Protein AF-A0AAD0QIA1-F1 (afdb_monomer_lite)

Organism: NCBI:txid1032241

pLDDT: mean 85.75, std 14.08, range [36.88, 98.0]

Sequence (162 aa):
MVCNFAKFARTNKSLIVFSNSFDHIEVFKKFYKEQVKPNEFGFIKINGDRICLLHEDLKCDLIQGKTTEELREKLLDSFVTESRYIITSSKFIIFPKKFSFRRVANRIFTDYIIQGAGEITLEKRDNEIFVKCFGESKKLKIKSRQIDALIIKDELEAEFNS

Foldseek 3Di:
DQDQFWKWFADLVWIKIKGSPDPCVVLVCLLVVVPDDTQFMAGWADDQQDIDGDGDPPRPPDDDDDVVVVSVVVNVVQQQAAWKKWDAPGMMMIIGPVDAPVSSCVRRVVPTDTAAIAGWHFDRDPRHTQIDGFDGRPVVRHGHDRVVSVVVNCNRHDDDDD

Radius of gyration: 15.04 Å; chains: 1; bounding box: 39×36×41 Å

Secondary structure (DSSP, 8-state):
------EEEEETTEEEEE-TTS-HHHHHHHHHTT-S--SEEEEEEEETTEEEEEEPS---S---STHHHHHHHHHHHHHHHSEEEEE-SS-EEEEETTS-HHHHHHHH-TTS---EEEEEEEEEETTEEEEEEE-EETTTTEE--HHHHHHHHHHHSPPP--

Structure (mmCIF, N/CA/C/O backbone):
data_AF-A0AAD0QIA1-F1
#
_entry.id   AF-A0AAD0QIA1-F1
#
loop_
_atom_site.group_PDB
_atom_site.id
_atom_site.type_symbol
_atom_site.label_atom_id
_atom_site.label_alt_id
_atom_site.label_comp_id
_atom_site.label_asym_id
_atom_site.label_entity_id
_atom_site.label_seq_id
_atom_site.pdbx_PDB_ins_code
_atom_site.Cartn_x
_atom_site.Cartn_y
_atom_site.Cartn_z
_atom_site.occupancy
_atom_site.B_iso_or_equiv
_atom_site.auth_seq_id
_atom_site.auth_comp_id
_atom_site.auth_asym_id
_atom_site.auth_atom_id
_atom_site.pdbx_PDB_model_num
ATOM 1 N N . MET A 1 1 ? -7.384 -12.830 -19.349 1.00 46.16 1 MET A N 1
ATOM 2 C CA . MET A 1 1 ? -6.166 -12.889 -18.517 1.00 46.16 1 MET A CA 1
ATOM 3 C C . MET A 1 1 ? -6.512 -12.273 -17.172 1.00 46.16 1 MET A C 1
ATOM 5 O O . MET A 1 1 ? -6.940 -11.126 -17.152 1.00 46.16 1 MET A O 1
ATOM 9 N N . VAL A 1 2 ? -6.466 -13.041 -16.081 1.00 48.34 2 VAL A N 1
ATOM 10 C CA . VAL A 1 2 ? -6.727 -12.498 -14.737 1.00 48.34 2 VAL A CA 1
ATOM 11 C C . VAL A 1 2 ? -5.418 -11.895 -14.242 1.00 48.34 2 VAL A C 1
ATOM 13 O O . VAL A 1 2 ? -4.439 -12.609 -14.053 1.00 48.34 2 VAL A O 1
ATOM 16 N N . CYS A 1 3 ? -5.382 -10.572 -14.117 1.00 58.69 3 CYS A N 1
ATOM 17 C CA . CYS A 1 3 ? -4.213 -9.856 -13.631 1.00 58.69 3 CYS A CA 1
ATOM 18 C C . CYS A 1 3 ? -4.234 -9.862 -12.097 1.00 58.69 3 CYS A C 1
ATOM 20 O O . CYS A 1 3 ? -5.100 -9.232 -11.489 1.00 58.69 3 CYS A O 1
ATOM 22 N N . ASN A 1 4 ? -3.301 -10.585 -11.475 1.00 74.94 4 ASN A N 1
ATOM 23 C CA . ASN A 1 4 ? -3.183 -10.678 -10.015 1.00 74.94 4 ASN A CA 1
ATOM 24 C C . ASN A 1 4 ? -2.376 -9.526 -9.402 1.00 74.94 4 ASN A C 1
ATOM 26 O O . ASN A 1 4 ? -2.026 -9.591 -8.226 1.00 74.94 4 ASN A O 1
ATOM 30 N N . PHE A 1 5 ? -2.074 -8.481 -10.170 1.00 86.25 5 PHE A N 1
ATOM 31 C CA . PHE A 1 5 ? -1.264 -7.377 -9.678 1.00 86.25 5 PHE A CA 1
ATOM 32 C C . PHE A 1 5 ? -2.043 -6.494 -8.713 1.00 86.25 5 PHE A C 1
ATOM 34 O O . PHE A 1 5 ? -3.235 -6.216 -8.900 1.00 86.25 5 PHE A O 1
ATOM 41 N N . ALA A 1 6 ? -1.322 -5.987 -7.717 1.00 91.62 6 ALA A N 1
ATOM 42 C CA . ALA A 1 6 ? -1.774 -4.850 -6.945 1.00 91.62 6 ALA A CA 1
ATOM 43 C C . ALA A 1 6 ? -2.107 -3.680 -7.885 1.00 91.62 6 ALA A C 1
ATOM 45 O O . ALA A 1 6 ? -1.478 -3.460 -8.925 1.00 91.62 6 ALA A O 1
ATOM 46 N N . LYS A 1 7 ? -3.121 -2.911 -7.507 1.00 92.69 7 LYS A N 1
ATOM 47 C CA . LYS A 1 7 ? -3.660 -1.810 -8.308 1.00 92.69 7 LYS A CA 1
ATOM 48 C C . LYS A 1 7 ? -3.295 -0.492 -7.658 1.00 92.69 7 LYS A C 1
ATOM 50 O O . LYS A 1 7 ? -3.165 -0.416 -6.438 1.00 92.69 7 LYS A O 1
ATOM 55 N N . PHE A 1 8 ? -3.184 0.576 -8.430 1.00 92.19 8 PHE A N 1
ATOM 56 C CA . PHE A 1 8 ? -3.017 1.915 -7.883 1.00 92.19 8 PHE A CA 1
ATOM 57 C C . PHE A 1 8 ? -4.067 2.877 -8.424 1.00 92.19 8 PHE A C 1
ATOM 59 O O . PHE A 1 8 ? -4.653 2.680 -9.484 1.00 92.19 8 PHE A O 1
ATOM 66 N N . ALA A 1 9 ? -4.274 3.953 -7.674 1.00 91.19 9 ALA A N 1
ATOM 67 C CA . ALA A 1 9 ? -4.977 5.136 -8.127 1.00 91.19 9 ALA A CA 1
ATOM 68 C C . ALA A 1 9 ? -4.157 6.368 -7.771 1.00 91.19 9 ALA A C 1
ATOM 70 O O . ALA A 1 9 ? -3.692 6.520 -6.633 1.00 91.19 9 ALA A O 1
ATOM 71 N N . ARG A 1 10 ? -4.008 7.277 -8.729 1.00 88.75 10 ARG A N 1
ATOM 72 C CA . ARG A 1 10 ? -3.263 8.518 -8.540 1.00 88.75 10 ARG A CA 1
ATOM 73 C C . ARG A 1 10 ? -4.176 9.728 -8.650 1.00 88.75 10 ARG A C 1
ATOM 75 O O . ARG A 1 10 ? -5.107 9.787 -9.444 1.00 88.75 10 ARG A O 1
ATOM 82 N N . THR A 1 11 ? -3.851 10.736 -7.858 1.00 88.75 11 THR A N 1
ATOM 83 C CA . THR A 1 11 ? -4.327 12.117 -7.994 1.00 88.75 11 THR A CA 1
ATOM 84 C C . THR A 1 11 ? -3.117 13.032 -8.140 1.00 88.75 11 THR A C 1
ATOM 86 O O . THR A 1 11 ? -1.988 12.613 -7.895 1.00 88.75 11 THR A O 1
ATOM 89 N N . ASN A 1 12 ? -3.328 14.326 -8.366 1.00 85.75 12 ASN A N 1
ATOM 90 C CA . ASN A 1 12 ? -2.235 15.307 -8.316 1.00 85.75 12 ASN A CA 1
ATOM 91 C C . ASN A 1 12 ? -1.467 15.361 -6.977 1.00 85.75 12 ASN A C 1
ATOM 93 O O . ASN A 1 12 ? -0.431 16.0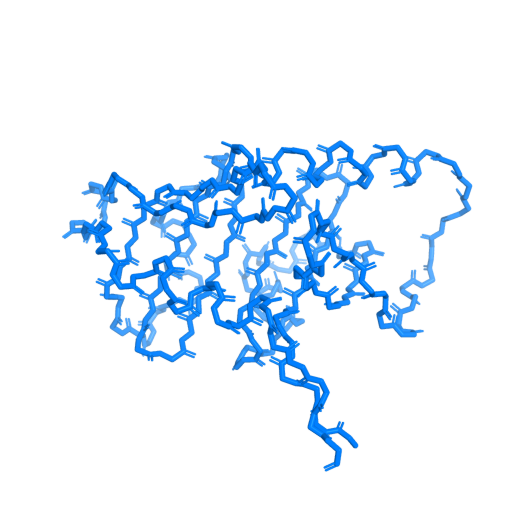09 -6.893 1.00 85.75 12 ASN A O 1
ATOM 97 N N . LYS A 1 13 ? -1.983 14.766 -5.892 1.00 88.00 13 LYS A N 1
ATOM 98 C CA . LYS A 1 13 ? -1.403 14.913 -4.545 1.00 88.00 13 LYS A CA 1
ATOM 99 C C . LYS A 1 13 ? -1.129 13.591 -3.837 1.00 88.00 13 LYS A C 1
ATOM 101 O O . LYS A 1 13 ? -0.743 13.612 -2.664 1.00 88.00 13 LYS A O 1
ATOM 106 N N . SER A 1 14 ? -1.473 12.452 -4.428 1.00 90.81 14 SER A N 1
ATOM 107 C CA . SER A 1 14 ? -1.444 11.154 -3.742 1.00 90.81 14 SER A CA 1
ATOM 108 C C . SER A 1 14 ? -1.384 10.011 -4.727 1.00 90.81 14 SER A C 1
ATOM 110 O O . SER A 1 14 ? -2.114 10.033 -5.715 1.00 90.81 14 SER A O 1
ATOM 112 N N . LEU A 1 15 ? -0.595 9.006 -4.366 1.00 93.31 15 LEU A N 1
ATOM 113 C CA . LEU A 1 15 ? -0.644 7.661 -4.910 1.00 93.31 15 LEU A CA 1
ATOM 114 C C . LEU A 1 15 ? -1.230 6.749 -3.827 1.00 93.31 15 LEU A C 1
ATOM 116 O O . LEU A 1 15 ? -0.756 6.770 -2.691 1.00 93.31 15 LEU A O 1
ATOM 120 N N . ILE A 1 16 ? -2.297 6.024 -4.153 1.00 95.12 16 ILE A N 1
ATOM 121 C CA . ILE A 1 16 ? -2.918 5.022 -3.283 1.00 95.12 16 ILE A CA 1
ATOM 122 C C . ILE A 1 16 ? -2.740 3.670 -3.959 1.00 95.12 16 ILE A C 1
ATOM 124 O O . ILE A 1 16 ? -3.006 3.562 -5.153 1.00 95.12 16 ILE A O 1
ATOM 128 N N . VAL A 1 17 ? -2.313 2.661 -3.208 1.00 95.62 17 VAL A N 1
ATOM 129 C CA . VAL A 1 17 ? -2.136 1.294 -3.710 1.00 95.62 17 VAL A CA 1
ATOM 130 C C . VAL A 1 17 ? -3.108 0.373 -2.992 1.00 95.62 17 VAL A C 1
ATOM 132 O O . VAL A 1 17 ? -3.317 0.497 -1.787 1.00 95.62 17 VAL A O 1
ATOM 135 N N . PHE A 1 18 ? -3.709 -0.539 -3.735 1.00 95.00 18 PHE A N 1
ATOM 136 C CA . PHE A 1 18 ? -4.724 -1.475 -3.289 1.00 95.00 18 PHE A CA 1
ATOM 137 C C . PHE A 1 18 ? -4.281 -2.881 -3.652 1.00 95.00 18 PHE A C 1
ATOM 139 O O . PHE A 1 18 ? -3.695 -3.086 -4.717 1.00 95.00 18 PHE A O 1
ATOM 146 N N . SER A 1 19 ? -4.633 -3.848 -2.815 1.00 93.62 19 SER A N 1
ATOM 147 C CA . SER A 1 19 ? -4.525 -5.240 -3.218 1.00 93.62 19 SER A CA 1
ATOM 148 C C . SER A 1 19 ? -5.412 -5.548 -4.436 1.00 93.62 19 SER A C 1
ATOM 150 O O . SER A 1 19 ? -6.439 -4.901 -4.667 1.00 93.62 19 SER A O 1
ATOM 152 N N . ASN A 1 20 ? -5.054 -6.575 -5.196 1.00 89.31 20 ASN A N 1
ATOM 153 C CA . ASN A 1 20 ? -5.729 -7.081 -6.384 1.00 89.31 20 ASN A CA 1
ATOM 154 C C . ASN A 1 20 ? -7.204 -7.431 -6.117 1.00 89.31 20 ASN A C 1
ATOM 156 O O . ASN A 1 20 ? -8.061 -7.270 -6.990 1.00 89.31 20 ASN A O 1
ATOM 160 N N . SER A 1 21 ? -7.498 -7.825 -4.879 1.00 86.56 21 SER A N 1
ATOM 161 C CA . SER A 1 21 ? -8.790 -8.253 -4.357 1.00 86.56 21 SER A CA 1
ATOM 162 C C . SER A 1 21 ? -9.773 -7.106 -4.131 1.00 86.56 21 SER A C 1
ATOM 164 O O . SER A 1 21 ? -10.934 -7.348 -3.792 1.00 86.56 21 SER A O 1
ATOM 166 N N . PHE A 1 22 ? -9.332 -5.858 -4.306 1.00 88.25 22 PHE A N 1
ATOM 167 C CA . PHE A 1 22 ? -10.206 -4.697 -4.318 1.00 88.25 22 PHE A CA 1
ATOM 168 C C . PHE A 1 22 ? -10.676 -4.341 -5.735 1.00 88.25 22 PHE A C 1
ATOM 170 O O . PHE A 1 22 ? -9.901 -4.329 -6.702 1.00 88.25 22 PHE A O 1
ATOM 177 N N . ASP A 1 23 ? -11.941 -3.923 -5.832 1.00 86.56 23 ASP A N 1
ATOM 178 C CA . ASP A 1 23 ? -12.364 -2.991 -6.874 1.00 86.56 23 ASP A CA 1
ATOM 179 C C . ASP A 1 23 ? -11.781 -1.612 -6.533 1.00 86.56 23 ASP A C 1
ATOM 181 O O . ASP A 1 23 ? -12.336 -0.831 -5.758 1.00 86.56 23 ASP A O 1
ATOM 185 N N . HIS A 1 24 ? -10.599 -1.335 -7.074 1.00 84.88 24 HIS A N 1
ATOM 186 C CA . HIS A 1 24 ? -9.874 -0.098 -6.819 1.00 84.88 24 HIS A CA 1
ATOM 187 C C . HIS A 1 24 ? -10.646 1.174 -7.224 1.00 84.88 24 HIS A C 1
ATOM 189 O O . HIS A 1 24 ? -10.423 2.218 -6.609 1.00 84.88 24 HIS A O 1
ATOM 195 N N . ILE A 1 25 ? -11.593 1.107 -8.171 1.00 85.69 25 ILE A N 1
ATOM 196 C CA . ILE A 1 25 ? -12.426 2.254 -8.565 1.00 85.69 25 ILE A CA 1
ATOM 197 C C . ILE A 1 25 ? -13.441 2.545 -7.460 1.00 85.69 25 ILE A C 1
ATOM 199 O O . ILE A 1 25 ? -13.549 3.684 -6.989 1.00 85.69 25 ILE A O 1
ATOM 203 N N . GLU A 1 26 ? -14.172 1.523 -7.010 1.00 87.44 26 GLU A N 1
ATOM 204 C CA . GLU A 1 26 ? -15.148 1.664 -5.926 1.00 87.44 26 GLU A CA 1
ATOM 205 C C . GLU A 1 26 ? -14.463 2.068 -4.613 1.00 87.44 26 GLU A C 1
ATOM 207 O O . GLU A 1 26 ? -14.901 2.986 -3.911 1.00 87.44 26 GLU A O 1
ATOM 212 N N . VAL A 1 27 ? -13.334 1.434 -4.297 1.00 89.19 27 VAL A N 1
ATOM 213 C CA . VAL A 1 27 ? -12.569 1.726 -3.083 1.00 89.19 27 VAL A CA 1
ATOM 214 C C . VAL A 1 27 ? -11.983 3.131 -3.129 1.00 89.19 27 VAL A C 1
ATOM 216 O O . VAL A 1 27 ? -12.013 3.821 -2.110 1.00 89.19 27 VAL A O 1
ATOM 219 N N . PHE A 1 28 ? -11.518 3.612 -4.285 1.00 90.19 28 PHE A N 1
ATOM 220 C CA . PHE A 1 28 ? -11.077 4.998 -4.432 1.00 90.19 28 PHE A CA 1
ATOM 221 C C . PHE A 1 28 ? -12.225 5.988 -4.185 1.00 90.19 28 PHE A C 1
ATOM 223 O O . PHE A 1 28 ? -12.059 6.954 -3.428 1.00 90.19 28 PHE A O 1
ATOM 230 N N . LYS A 1 29 ? -13.416 5.724 -4.743 1.00 89.44 29 LYS A N 1
ATOM 231 C CA . LYS A 1 29 ? -14.621 6.529 -4.482 1.00 89.44 29 LYS A CA 1
ATOM 232 C C . LYS A 1 29 ? -14.951 6.562 -2.992 1.00 89.44 29 LYS A C 1
ATOM 234 O O . LYS A 1 29 ? -15.121 7.652 -2.444 1.00 89.44 29 LYS A O 1
ATOM 239 N N . LYS A 1 30 ? -14.941 5.416 -2.302 1.00 90.00 30 LYS A N 1
ATOM 240 C CA . LYS A 1 30 ? -15.130 5.340 -0.840 1.00 90.00 30 LYS A CA 1
ATOM 241 C C . LYS A 1 30 ? -14.032 6.087 -0.078 1.00 90.00 30 LYS A C 1
ATOM 243 O O . LYS A 1 30 ? -14.328 6.875 0.827 1.00 90.00 30 LYS A O 1
ATOM 248 N N . PHE A 1 31 ? -12.767 5.921 -0.476 1.00 89.56 31 PHE A N 1
ATOM 249 C CA . PHE A 1 31 ? -11.608 6.579 0.132 1.00 89.56 31 PHE A CA 1
ATOM 250 C C . PHE A 1 31 ? -11.766 8.101 0.112 1.00 89.56 31 PHE A C 1
ATOM 252 O O . PHE A 1 31 ? -11.521 8.752 1.132 1.00 89.56 31 PHE A O 1
ATOM 259 N N . TYR A 1 32 ? -12.226 8.680 -1.000 1.00 89.12 32 TYR A N 1
ATOM 260 C CA . TYR A 1 32 ? -12.416 10.125 -1.161 1.00 89.12 32 TYR A CA 1
ATOM 261 C C . TYR A 1 32 ? -13.854 10.620 -0.940 1.00 89.12 32 TYR A C 1
ATOM 263 O O . TYR A 1 32 ? -14.063 11.830 -0.950 1.00 89.12 32 TYR A O 1
ATOM 271 N N . LYS A 1 33 ? -14.816 9.734 -0.641 1.00 86.94 33 LYS A N 1
ATOM 272 C CA . LYS A 1 33 ? -16.260 10.039 -0.583 1.00 86.94 33 LYS A CA 1
ATOM 273 C C . LYS A 1 33 ? -16.773 10.727 -1.858 1.00 86.94 33 LYS A C 1
ATOM 275 O O . LYS A 1 33 ? -17.480 11.720 -1.769 1.00 86.94 33 LYS A O 1
ATOM 280 N N . GLU A 1 34 ? -16.331 10.256 -3.022 1.00 84.38 34 GLU A N 1
ATOM 281 C CA . GLU A 1 34 ? -16.708 10.788 -4.348 1.00 84.38 34 GLU A CA 1
ATOM 282 C C . GLU A 1 34 ? -16.292 12.247 -4.636 1.00 84.38 34 GLU A C 1
ATOM 284 O O . GLU A 1 34 ? -16.574 12.775 -5.707 1.00 84.38 34 GLU A O 1
ATOM 289 N N . GLN A 1 35 ? -15.558 12.904 -3.730 1.00 84.62 35 GLN A N 1
ATOM 290 C CA . GLN A 1 35 ? -15.185 14.322 -3.869 1.00 84.62 35 GLN A CA 1
ATOM 291 C C . GLN A 1 35 ? -13.984 14.571 -4.787 1.00 84.62 35 GLN A C 1
ATOM 293 O O . GLN A 1 35 ? -13.699 15.713 -5.139 1.00 84.62 35 GLN A O 1
ATOM 298 N N . VAL A 1 36 ? -13.224 13.527 -5.115 1.00 85.50 36 VAL A N 1
ATOM 299 C CA . VAL A 1 36 ? -11.975 13.637 -5.873 1.00 85.50 36 VAL A CA 1
ATOM 300 C C . VAL A 1 36 ? -12.038 12.683 -7.048 1.00 85.50 36 VAL A C 1
ATOM 302 O O . VAL A 1 36 ? -12.383 11.516 -6.871 1.00 85.50 36 VAL A O 1
ATOM 305 N N . LYS A 1 37 ? -11.686 13.181 -8.235 1.00 82.81 37 LYS A N 1
ATOM 306 C CA . LYS A 1 37 ? -11.512 12.352 -9.426 1.00 82.81 37 LYS A CA 1
ATOM 307 C C . LYS A 1 37 ? -10.070 11.833 -9.491 1.00 82.81 37 LYS A C 1
ATOM 309 O O . LYS A 1 37 ? -9.147 12.604 -9.212 1.00 82.81 37 LYS A O 1
ATOM 314 N N . PRO A 1 38 ? -9.872 10.550 -9.813 1.00 82.62 38 PRO A N 1
ATOM 315 C CA . PRO A 1 38 ? -8.549 10.010 -10.082 1.00 82.62 38 PRO A CA 1
ATOM 316 C C . PRO A 1 38 ? -8.040 10.578 -11.410 1.00 82.62 38 PRO A C 1
ATOM 318 O O . PRO A 1 38 ? -8.816 10.812 -12.334 1.00 82.62 38 PRO A O 1
ATOM 321 N N . ASN A 1 39 ? -6.737 10.814 -11.487 1.00 83.62 39 ASN A N 1
ATOM 322 C CA . ASN A 1 39 ? -6.063 11.163 -12.733 1.00 83.62 39 ASN A CA 1
ATOM 323 C C . ASN A 1 39 ? -5.678 9.910 -13.525 1.00 83.62 39 ASN A C 1
ATOM 325 O O . ASN A 1 39 ? -5.555 9.968 -14.740 1.00 83.62 39 ASN A O 1
ATOM 329 N N . GLU A 1 40 ? -5.400 8.815 -12.821 1.00 85.06 40 GLU A N 1
ATOM 330 C CA . GLU A 1 40 ? -4.801 7.613 -13.389 1.00 85.06 40 GLU A CA 1
ATOM 331 C C . GLU A 1 40 ? -5.135 6.412 -12.509 1.00 85.06 40 GLU A C 1
ATOM 333 O O . GLU A 1 40 ? -5.104 6.511 -11.274 1.00 85.06 40 GLU A O 1
ATOM 338 N N . PHE A 1 41 ? -5.420 5.298 -13.170 1.00 86.56 41 PHE A N 1
ATOM 339 C CA . PHE A 1 41 ? -5.533 3.972 -12.591 1.00 86.56 41 PHE A CA 1
ATOM 340 C C . PHE A 1 41 ? -4.597 3.021 -13.333 1.00 86.56 41 PHE A C 1
ATOM 342 O O . PHE A 1 41 ? -4.257 3.239 -14.497 1.00 86.56 41 PHE A O 1
ATOM 349 N N . GLY A 1 42 ? -4.183 1.964 -12.651 1.00 87.50 42 GLY A N 1
ATOM 350 C CA . GLY A 1 42 ? -3.354 0.941 -13.261 1.00 87.50 42 GLY A CA 1
ATOM 351 C C . GLY A 1 42 ? -2.858 -0.078 -12.253 1.00 87.50 42 GLY A C 1
ATOM 352 O O . GLY A 1 42 ? -3.365 -0.177 -11.133 1.00 87.50 42 GLY A O 1
ATOM 353 N N . PHE A 1 43 ? -1.823 -0.805 -12.643 1.00 88.62 43 PHE A N 1
ATOM 354 C CA . PHE A 1 43 ? -1.155 -1.808 -11.829 1.00 88.62 43 PHE A CA 1
ATOM 355 C C . PHE A 1 43 ? 0.178 -1.297 -11.303 1.00 88.62 43 PHE A C 1
ATOM 357 O O . PHE A 1 43 ? 0.881 -0.529 -11.960 1.00 88.62 43 PHE A O 1
ATOM 364 N N . ILE A 1 44 ? 0.545 -1.748 -10.113 1.00 90.06 44 ILE A N 1
ATOM 365 C CA . ILE A 1 44 ? 1.856 -1.504 -9.526 1.00 90.06 44 ILE A CA 1
ATOM 366 C C . ILE A 1 44 ? 2.532 -2.842 -9.270 1.00 90.06 44 ILE A C 1
ATOM 368 O O . ILE A 1 44 ? 1.921 -3.749 -8.710 1.00 90.06 44 ILE A O 1
ATOM 372 N N . LYS A 1 45 ? 3.797 -2.952 -9.675 1.00 89.81 45 LYS A N 1
ATOM 373 C CA . LYS A 1 45 ? 4.619 -4.127 -9.389 1.00 89.81 45 LYS A CA 1
ATOM 374 C C . LYS A 1 45 ? 6.066 -3.771 -9.102 1.00 89.81 45 LYS A C 1
ATOM 376 O O . LYS A 1 45 ? 6.579 -2.775 -9.608 1.00 89.81 45 LYS A O 1
ATOM 381 N N . ILE A 1 46 ? 6.724 -4.608 -8.319 1.00 89.94 46 ILE A N 1
ATOM 382 C CA . ILE A 1 46 ? 8.173 -4.631 -8.164 1.00 89.94 46 ILE A CA 1
ATOM 383 C C . ILE A 1 46 ? 8.737 -5.523 -9.277 1.00 89.94 46 ILE A C 1
ATOM 385 O O . ILE A 1 46 ? 8.192 -6.579 -9.590 1.00 89.94 46 ILE A O 1
ATOM 389 N N . ASN A 1 47 ? 9.794 -5.060 -9.936 1.00 84.19 47 ASN A N 1
ATOM 390 C CA . ASN A 1 47 ? 10.519 -5.812 -10.951 1.00 84.19 47 ASN A CA 1
ATOM 391 C C . ASN A 1 47 ? 12.020 -5.633 -10.713 1.00 84.19 47 ASN A C 1
ATOM 393 O O . ASN A 1 47 ? 12.587 -4.602 -11.086 1.00 84.19 47 ASN A O 1
ATOM 397 N N . GLY A 1 48 ? 12.631 -6.609 -10.037 1.00 82.56 48 GLY A N 1
ATOM 398 C CA . GLY A 1 48 ? 14.010 -6.521 -9.559 1.00 82.56 48 GLY A CA 1
ATOM 399 C C . GLY A 1 48 ? 14.211 -5.306 -8.652 1.00 82.56 48 GLY A C 1
ATOM 400 O O . GLY A 1 48 ? 13.635 -5.209 -7.571 1.00 82.56 48 GLY A O 1
ATOM 401 N N . ASP A 1 49 ? 14.990 -4.338 -9.131 1.00 83.94 49 ASP A N 1
ATOM 402 C CA . ASP A 1 49 ? 15.396 -3.145 -8.390 1.00 83.94 49 ASP A CA 1
ATOM 403 C C . ASP A 1 49 ? 14.505 -1.911 -8.648 1.00 83.94 49 ASP A C 1
ATOM 405 O O . ASP A 1 49 ? 14.884 -0.781 -8.296 1.00 83.94 49 ASP A O 1
ATOM 409 N N . ARG A 1 50 ? 13.347 -2.098 -9.302 1.00 85.38 50 ARG A N 1
ATOM 410 C CA . ARG A 1 50 ? 12.429 -1.023 -9.717 1.00 85.38 50 ARG A CA 1
ATOM 411 C C . ARG A 1 50 ? 10.993 -1.272 -9.281 1.00 85.38 50 ARG A C 1
ATOM 413 O O . ARG A 1 50 ? 10.509 -2.398 -9.292 1.00 85.38 50 ARG A O 1
ATOM 420 N N . ILE A 1 51 ? 10.288 -0.180 -8.991 1.00 88.12 51 ILE A N 1
ATOM 421 C CA . ILE A 1 51 ? 8.830 -0.162 -8.851 1.00 88.12 51 ILE A CA 1
ATOM 422 C C . ILE A 1 51 ? 8.255 0.373 -10.158 1.00 88.12 51 ILE A C 1
ATOM 424 O O . ILE A 1 51 ? 8.567 1.489 -10.573 1.00 88.12 51 ILE A O 1
ATOM 428 N N . CYS A 1 52 ? 7.421 -0.420 -10.814 1.00 85.56 52 CYS A N 1
ATOM 429 C CA . CYS A 1 52 ? 6.798 -0.088 -12.084 1.00 85.56 52 CYS A CA 1
ATOM 430 C C . CYS A 1 52 ? 5.318 0.238 -11.875 1.00 85.56 52 CYS A C 1
ATOM 432 O O . CYS A 1 52 ? 4.579 -0.557 -11.297 1.00 85.56 52 CYS A O 1
ATOM 434 N N . LEU A 1 53 ? 4.885 1.385 -12.402 1.00 86.75 53 LEU A N 1
ATOM 435 C CA . LEU A 1 53 ? 3.471 1.719 -12.574 1.00 86.75 53 LEU A CA 1
ATOM 436 C C . LEU A 1 53 ? 3.089 1.422 -14.026 1.00 86.75 53 LEU A C 1
ATOM 438 O O . LEU A 1 53 ? 3.609 2.067 -14.941 1.00 86.75 53 LEU A O 1
ATOM 442 N N . LEU A 1 54 ? 2.227 0.431 -14.221 1.00 83.44 54 LEU A N 1
ATOM 443 C CA . LEU A 1 54 ? 1.693 0.012 -15.511 1.00 83.44 54 LEU A CA 1
ATOM 444 C C . LEU A 1 54 ? 0.289 0.591 -15.660 1.00 83.44 54 LEU A C 1
ATOM 446 O O . LEU A 1 54 ? -0.568 0.350 -14.818 1.00 83.44 54 LEU A O 1
ATOM 450 N N . HIS A 1 55 ? 0.050 1.358 -16.715 1.00 73.06 55 HIS A N 1
ATOM 451 C CA . HIS A 1 55 ? -1.261 1.959 -16.958 1.00 73.06 55 HIS A CA 1
ATOM 452 C C . HIS A 1 55 ? -2.269 0.891 -17.397 1.00 73.06 55 HIS A C 1
ATOM 454 O O . HIS A 1 55 ? -1.934 0.039 -18.218 1.00 73.06 55 HIS A O 1
ATOM 460 N N . GLU A 1 56 ? -3.502 0.953 -16.887 1.00 67.94 56 GLU A N 1
ATOM 461 C CA . GLU A 1 56 ? -4.641 0.341 -17.584 1.00 67.94 56 GLU A CA 1
ATOM 462 C C . GLU A 1 56 ? -5.056 1.286 -18.725 1.00 67.94 56 GLU A C 1
ATOM 464 O O . GLU A 1 56 ? -5.045 2.504 -18.549 1.00 67.94 56 GLU A O 1
ATOM 469 N N . ASP A 1 57 ? -5.449 0.753 -19.890 1.00 54.28 57 ASP A N 1
ATOM 470 C CA . ASP A 1 57 ? -5.868 1.535 -21.077 1.00 54.28 57 ASP A CA 1
ATOM 471 C C . ASP A 1 57 ? -7.052 2.498 -20.827 1.00 54.28 57 ASP A C 1
ATOM 473 O O . ASP A 1 57 ? -7.414 3.299 -21.690 1.00 54.28 57 ASP A O 1
ATOM 477 N N . LEU A 1 58 ? -7.623 2.493 -19.620 1.00 47.44 58 LEU A N 1
ATOM 478 C CA . LEU A 1 58 ? -8.465 3.556 -19.084 1.00 47.44 58 LEU A CA 1
ATOM 479 C C . LEU A 1 58 ? -7.622 4.805 -18.777 1.00 47.44 58 LEU A C 1
ATOM 481 O O . LEU A 1 58 ? -7.508 5.247 -17.631 1.00 47.44 58 LEU A O 1
ATOM 485 N N . LYS A 1 59 ? -7.085 5.449 -19.820 1.00 46.25 59 LYS A N 1
ATOM 486 C CA . LYS A 1 59 ? -6.818 6.885 -19.738 1.00 46.25 59 LYS A CA 1
ATOM 487 C C . LYS A 1 59 ? -8.156 7.539 -19.408 1.00 46.25 59 LYS A C 1
ATOM 489 O O . LYS A 1 59 ? -9.033 7.622 -20.261 1.00 46.25 59 LYS A O 1
ATOM 494 N N . CYS A 1 60 ? -8.341 7.988 -18.166 1.00 45.25 60 CYS A N 1
ATOM 495 C CA . CYS A 1 60 ? -9.322 9.031 -17.915 1.00 45.25 60 CYS A CA 1
ATOM 496 C C . CYS A 1 60 ? -8.876 10.199 -18.791 1.00 45.25 60 CYS A C 1
ATOM 498 O O . CYS A 1 60 ? -7.854 10.811 -18.490 1.00 45.25 60 CYS A O 1
ATOM 500 N N . ASP A 1 61 ? -9.571 10.414 -19.911 1.00 36.88 61 ASP A N 1
ATOM 501 C CA . ASP A 1 61 ? -9.356 11.526 -20.829 1.00 36.88 61 ASP A CA 1
ATOM 502 C C . ASP A 1 61 ? -9.131 12.783 -20.007 1.00 36.88 61 ASP A C 1
ATOM 504 O O . ASP A 1 61 ? -10.094 13.270 -19.427 1.00 36.88 61 ASP A O 1
ATOM 508 N N . LEU A 1 62 ? -7.875 13.224 -19.862 1.00 40.84 62 LEU A N 1
ATOM 509 C CA . LEU A 1 62 ? -7.446 14.561 -19.452 1.00 40.84 62 LEU A CA 1
ATOM 510 C C . LEU A 1 62 ? -5.942 14.578 -19.110 1.00 40.84 62 LEU A C 1
ATOM 512 O O . LEU A 1 62 ? -5.500 14.111 -18.063 1.00 40.84 62 LEU A O 1
ATOM 516 N N . ILE A 1 63 ? -5.221 15.305 -19.971 1.00 42.47 63 ILE A N 1
ATOM 517 C CA . ILE A 1 63 ? -4.055 16.166 -19.697 1.00 42.47 63 ILE A CA 1
ATOM 518 C C . ILE A 1 63 ? -2.714 15.687 -20.281 1.00 42.47 63 ILE A C 1
ATOM 520 O O . ILE A 1 63 ? -2.064 14.742 -19.840 1.00 42.47 63 ILE A O 1
ATOM 524 N N . GLN A 1 64 ? -2.312 16.458 -21.293 1.00 40.72 64 GLN A N 1
ATOM 525 C CA . GLN A 1 64 ? -1.021 16.519 -21.963 1.00 40.72 64 GLN A CA 1
ATOM 526 C C . GLN A 1 64 ? 0.157 16.761 -20.995 1.00 40.72 64 GLN A C 1
ATOM 528 O O . GLN A 1 64 ? 0.066 17.604 -20.110 1.00 40.72 64 GLN A O 1
ATOM 533 N N . GLY A 1 65 ? 1.292 16.109 -21.283 1.00 46.22 65 GLY A N 1
ATOM 534 C CA . GLY A 1 65 ? 2.637 16.710 -21.263 1.00 46.22 65 GLY A CA 1
ATOM 535 C C . GLY A 1 65 ? 3.381 16.844 -19.924 1.00 46.22 65 GLY A C 1
ATOM 536 O O . GLY A 1 65 ? 2.933 17.550 -19.034 1.00 46.22 65 GLY A O 1
ATOM 537 N N . LYS A 1 66 ? 4.575 16.226 -19.853 1.00 46.88 66 LYS A N 1
ATOM 538 C CA . LYS A 1 66 ? 5.739 16.412 -18.940 1.00 46.88 66 LYS A CA 1
ATOM 539 C C . LYS A 1 66 ? 5.504 16.633 -17.431 1.00 46.88 66 LYS A C 1
ATOM 541 O O . LYS A 1 66 ? 6.051 15.876 -16.639 1.00 46.88 66 LYS A O 1
ATOM 546 N N . THR A 1 67 ? 4.682 17.591 -17.007 1.00 53.59 67 THR A N 1
ATOM 547 C CA . THR A 1 67 ? 4.366 17.865 -15.591 1.00 53.59 67 THR A CA 1
ATOM 548 C C . THR A 1 67 ? 3.698 16.673 -14.896 1.00 53.59 67 THR A C 1
ATOM 550 O O . THR A 1 67 ? 3.854 16.480 -13.692 1.00 53.59 67 THR A O 1
ATOM 553 N N . THR A 1 68 ? 2.975 15.838 -15.646 1.00 71.81 68 THR A N 1
ATOM 554 C CA . THR A 1 68 ? 2.353 14.614 -15.122 1.00 71.81 68 THR A CA 1
ATOM 555 C C . THR A 1 68 ? 3.377 13.539 -14.754 1.00 71.81 68 THR A C 1
ATOM 557 O O . THR A 1 68 ? 3.166 12.837 -13.769 1.00 71.81 68 THR A O 1
ATOM 560 N N . GLU A 1 69 ? 4.476 13.426 -15.507 1.00 77.44 69 GLU A N 1
ATOM 561 C CA . GLU A 1 69 ? 5.529 12.422 -15.291 1.00 77.44 69 GLU A CA 1
ATOM 562 C C . GLU A 1 69 ? 6.386 12.790 -14.074 1.00 77.44 69 GLU A C 1
ATOM 564 O O . GLU A 1 69 ? 6.477 11.993 -13.147 1.00 77.44 69 GLU A O 1
ATOM 569 N N . GLU A 1 70 ? 6.887 14.028 -13.985 1.00 82.12 70 GLU A N 1
ATOM 570 C CA . GLU A 1 70 ? 7.652 14.497 -12.811 1.00 82.12 70 GLU A CA 1
ATOM 571 C C . GLU A 1 70 ? 6.832 14.390 -11.515 1.00 82.12 70 GLU A C 1
ATOM 573 O O . GLU A 1 70 ? 7.322 13.987 -10.459 1.00 82.12 70 GLU A O 1
ATOM 578 N N . LEU A 1 71 ? 5.541 14.731 -11.582 1.00 84.50 71 LEU A N 1
ATOM 579 C CA . LEU A 1 71 ? 4.642 14.593 -10.441 1.00 84.50 71 LEU A CA 1
ATOM 580 C C . LEU A 1 71 ? 4.391 13.125 -10.083 1.00 84.50 71 LEU A C 1
ATOM 582 O O . LEU A 1 71 ? 4.270 12.794 -8.903 1.00 84.50 71 LEU A O 1
ATOM 586 N N . ARG A 1 72 ? 4.277 12.253 -11.087 1.00 84.88 72 ARG A N 1
ATOM 587 C CA . ARG A 1 72 ? 4.119 10.808 -10.904 1.00 84.88 72 ARG A CA 1
ATOM 588 C C . ARG A 1 72 ? 5.356 10.219 -10.230 1.00 84.88 72 ARG A C 1
ATOM 590 O O . ARG A 1 72 ? 5.186 9.510 -9.242 1.00 84.88 72 ARG A O 1
ATOM 597 N N . GLU A 1 73 ? 6.554 10.568 -10.688 1.00 85.94 73 GLU A N 1
ATOM 598 C CA . GLU A 1 73 ? 7.825 10.168 -10.069 1.00 85.94 73 GLU A CA 1
ATOM 599 C C . GLU A 1 73 ? 7.915 10.667 -8.627 1.00 85.94 73 GLU A C 1
ATOM 601 O O . GLU A 1 73 ? 8.065 9.867 -7.709 1.00 85.94 73 GLU A O 1
ATOM 606 N N . LYS A 1 74 ? 7.650 11.955 -8.383 1.00 88.56 74 LYS A N 1
ATOM 607 C CA . LYS A 1 74 ? 7.640 12.519 -7.025 1.00 88.56 74 LYS A CA 1
ATOM 608 C C . LYS A 1 74 ? 6.678 11.791 -6.080 1.00 88.56 74 LYS A C 1
ATOM 610 O O . LYS A 1 74 ? 6.963 11.614 -4.892 1.00 88.56 74 LYS A O 1
ATOM 615 N N . LEU A 1 75 ? 5.495 11.420 -6.569 1.00 89.62 75 LEU A N 1
ATOM 616 C CA . LEU A 1 75 ? 4.515 10.676 -5.778 1.00 89.62 75 LEU A CA 1
ATOM 617 C C . LEU A 1 75 ? 4.945 9.228 -5.547 1.00 89.62 75 LEU A C 1
ATOM 619 O O . LEU A 1 75 ? 4.641 8.696 -4.480 1.00 89.62 75 LEU A O 1
ATOM 623 N N . LEU A 1 76 ? 5.645 8.614 -6.501 1.00 89.44 76 LEU A N 1
ATOM 624 C CA . LEU A 1 76 ? 6.248 7.297 -6.341 1.00 89.44 76 LEU A CA 1
ATOM 625 C C . LEU A 1 76 ? 7.369 7.334 -5.290 1.00 89.44 76 LEU A C 1
ATOM 627 O O . LEU A 1 76 ? 7.350 6.526 -4.366 1.00 89.44 76 LEU A O 1
ATOM 631 N N . ASP A 1 77 ? 8.251 8.332 -5.335 1.00 90.56 77 ASP A N 1
ATOM 632 C CA . ASP A 1 77 ? 9.309 8.541 -4.333 1.00 90.56 77 ASP A CA 1
ATOM 633 C C . ASP A 1 77 ? 8.729 8.757 -2.928 1.00 90.56 77 ASP A C 1
ATOM 635 O O . ASP A 1 77 ? 9.197 8.203 -1.928 1.00 90.56 77 ASP A O 1
ATOM 639 N N . SER A 1 78 ? 7.642 9.530 -2.848 1.00 89.88 78 SER A N 1
ATOM 640 C CA . SER A 1 78 ? 6.908 9.727 -1.594 1.00 89.88 78 SER A CA 1
ATOM 641 C C . SER A 1 78 ? 6.236 8.432 -1.134 1.00 89.88 78 SER A C 1
ATOM 643 O O . SER A 1 78 ? 6.219 8.133 0.054 1.00 89.88 78 SER A O 1
ATOM 645 N N . PHE A 1 79 ? 5.680 7.635 -2.050 1.00 92.38 79 PHE A N 1
ATOM 646 C CA . PHE A 1 79 ? 5.077 6.343 -1.723 1.00 92.38 79 PHE A CA 1
ATOM 647 C C . PHE A 1 79 ? 6.098 5.380 -1.105 1.00 92.38 79 PHE A C 1
ATOM 649 O O . PHE A 1 79 ? 5.761 4.670 -0.157 1.00 92.38 79 PHE A O 1
ATOM 656 N N . VAL A 1 80 ? 7.340 5.413 -1.588 1.00 90.31 80 VAL A N 1
ATOM 657 C CA . VAL A 1 80 ? 8.446 4.573 -1.115 1.00 90.31 80 VAL A CA 1
ATOM 658 C C . VAL A 1 80 ? 8.817 4.837 0.350 1.00 90.31 80 VAL A C 1
ATOM 660 O O . VAL A 1 80 ? 9.217 3.910 1.057 1.00 90.31 80 VAL A O 1
ATOM 663 N N . THR A 1 81 ? 8.677 6.075 0.828 1.00 91.44 81 THR A N 1
ATOM 664 C CA . THR A 1 81 ? 9.208 6.500 2.140 1.00 91.44 81 THR A CA 1
ATOM 665 C C . THR A 1 81 ? 8.147 7.014 3.124 1.00 91.44 81 THR A C 1
ATOM 667 O O . THR A 1 81 ? 8.331 6.950 4.343 1.00 91.44 81 THR A O 1
ATOM 670 N N . GLU A 1 82 ? 7.004 7.494 2.633 1.00 91.94 82 GLU A N 1
ATOM 671 C CA . GLU A 1 82 ? 5.994 8.225 3.411 1.00 91.94 82 GLU A CA 1
ATOM 672 C C . GLU A 1 82 ? 4.600 7.587 3.369 1.00 91.94 82 GLU A C 1
ATOM 674 O O . GLU A 1 82 ? 3.561 8.265 3.321 1.00 91.94 82 GLU A O 1
ATOM 679 N N . SER A 1 83 ? 4.564 6.262 3.468 1.00 96.94 83 SER A N 1
ATOM 680 C CA . SER A 1 83 ? 3.329 5.494 3.374 1.00 96.94 83 SER A CA 1
ATOM 681 C C . SER A 1 83 ? 2.917 4.827 4.684 1.00 96.94 83 SER A C 1
ATOM 683 O O . SER A 1 83 ? 3.708 4.529 5.580 1.00 96.94 83 SER A O 1
ATOM 685 N N . ARG A 1 84 ? 1.612 4.605 4.797 1.00 97.69 84 ARG A N 1
ATOM 686 C CA . ARG A 1 84 ? 0.948 3.796 5.818 1.00 97.69 84 ARG A CA 1
ATOM 687 C C . ARG A 1 84 ? 0.186 2.684 5.138 1.00 97.69 84 ARG A C 1
ATOM 689 O O . ARG A 1 84 ? -0.232 2.851 3.998 1.00 97.69 84 ARG A O 1
ATOM 696 N N . TYR A 1 85 ? -0.071 1.609 5.863 1.00 98.00 85 TYR A N 1
ATOM 697 C CA . TYR A 1 85 ? -0.897 0.524 5.362 1.00 98.00 85 TYR A CA 1
ATOM 698 C C . TYR A 1 85 ? -1.940 0.076 6.383 1.00 98.00 85 TYR A C 1
ATOM 700 O O . TYR A 1 85 ? -1.786 0.257 7.594 1.00 98.00 85 TYR A O 1
ATOM 708 N N . ILE A 1 86 ? -3.021 -0.503 5.871 1.00 97.62 86 ILE A N 1
ATOM 709 C CA . ILE A 1 86 ? -3.984 -1.301 6.632 1.00 97.62 86 ILE A CA 1
ATOM 710 C C . ILE A 1 86 ? -4.147 -2.614 5.877 1.00 97.62 86 ILE A C 1
ATOM 712 O O . ILE A 1 86 ? -4.357 -2.590 4.664 1.00 97.62 86 ILE A O 1
ATOM 716 N N . ILE A 1 87 ? -4.067 -3.732 6.592 1.00 96.38 87 ILE A N 1
ATOM 717 C CA . ILE A 1 87 ? -4.182 -5.076 6.030 1.00 96.38 87 ILE A CA 1
ATOM 718 C C . ILE A 1 87 ? -5.165 -5.933 6.831 1.00 96.38 87 ILE A C 1
ATOM 720 O O . ILE A 1 87 ? -5.324 -5.807 8.049 1.00 96.38 87 ILE A O 1
ATOM 724 N N . THR A 1 88 ? -5.844 -6.809 6.107 1.00 93.75 88 THR A N 1
ATOM 725 C CA . THR A 1 88 ? -6.764 -7.843 6.591 1.00 93.75 88 THR A CA 1
ATOM 726 C C . THR A 1 88 ? -6.228 -9.214 6.168 1.00 93.75 88 THR A C 1
ATOM 728 O O . THR A 1 88 ? -5.132 -9.306 5.627 1.00 93.75 88 THR A O 1
ATOM 731 N N . SER A 1 89 ? -7.005 -10.281 6.344 1.00 85.25 89 SER A N 1
ATOM 732 C CA . SER A 1 89 ? -6.611 -11.621 5.887 1.00 85.25 89 SER A CA 1
ATOM 733 C C . SER A 1 89 ? -6.421 -11.756 4.372 1.00 85.25 89 SER A C 1
ATOM 735 O O . SER A 1 89 ? -5.763 -12.692 3.940 1.00 85.25 89 SER A O 1
ATOM 737 N N . SER A 1 90 ? -7.027 -10.880 3.562 1.00 82.44 90 SER A N 1
ATOM 738 C CA . SER A 1 90 ? -7.059 -11.029 2.092 1.00 82.44 90 SER A CA 1
ATOM 739 C C . SER A 1 90 ? -6.900 -9.726 1.314 1.00 82.44 90 SER A C 1
ATOM 741 O O . SER A 1 90 ? -6.959 -9.728 0.084 1.00 82.44 90 SER A O 1
ATOM 743 N N . LYS A 1 91 ? -6.800 -8.592 2.012 1.00 92.25 91 LYS A N 1
ATOM 744 C CA . LYS A 1 91 ? -6.807 -7.268 1.388 1.00 92.25 91 LYS A CA 1
ATOM 745 C C . LYS A 1 91 ? -5.889 -6.313 2.112 1.00 92.25 91 LYS A C 1
ATOM 747 O O . LYS A 1 91 ? -5.900 -6.299 3.346 1.00 92.25 91 LYS A O 1
ATOM 752 N N . PHE A 1 92 ? -5.218 -5.448 1.365 1.00 95.81 92 PHE A N 1
ATOM 753 C CA . PHE A 1 92 ? -4.483 -4.322 1.921 1.00 95.81 92 PHE A CA 1
ATOM 754 C C . PHE A 1 92 ? -4.709 -3.039 1.127 1.00 95.81 92 PHE A C 1
ATOM 756 O O . PHE A 1 92 ? -5.069 -3.044 -0.048 1.00 95.81 92 PHE A O 1
ATOM 763 N N . ILE A 1 93 ? -4.474 -1.918 1.797 1.00 96.88 93 ILE A N 1
ATOM 764 C CA . ILE A 1 93 ? -4.336 -0.610 1.165 1.00 96.88 93 ILE A CA 1
ATOM 765 C C . ILE A 1 93 ? -3.074 0.058 1.697 1.00 96.88 93 ILE A C 1
ATOM 767 O O . ILE A 1 93 ? -2.825 0.022 2.903 1.00 96.88 93 ILE A O 1
ATOM 771 N N . ILE A 1 94 ? -2.318 0.703 0.815 1.00 97.62 94 ILE A N 1
ATOM 772 C CA . ILE A 1 94 ? -1.204 1.584 1.156 1.00 97.62 94 ILE A CA 1
ATOM 773 C C . ILE A 1 94 ? -1.582 3.013 0.759 1.00 97.62 94 ILE A C 1
ATOM 775 O O . ILE A 1 94 ? -2.087 3.262 -0.336 1.00 97.62 94 ILE A O 1
ATOM 779 N N . PHE A 1 95 ? -1.374 3.963 1.665 1.00 97.12 95 PHE A N 1
ATOM 780 C CA . PHE A 1 95 ? -1.793 5.352 1.499 1.00 97.12 95 PHE A CA 1
ATOM 781 C C . PHE A 1 95 ? -0.824 6.338 2.174 1.00 97.12 95 PHE A C 1
ATOM 783 O O . PHE A 1 95 ? -0.195 5.997 3.177 1.00 97.12 95 PHE A O 1
ATOM 790 N N . PRO A 1 96 ? -0.743 7.600 1.708 1.00 95.81 96 PRO A N 1
ATOM 791 C CA . PRO A 1 96 ? 0.172 8.590 2.271 1.00 95.81 96 PRO A CA 1
ATOM 792 C C . PRO A 1 96 ? -0.115 8.932 3.738 1.00 95.81 96 PRO A C 1
ATOM 794 O O . PRO A 1 96 ? -1.276 9.056 4.150 1.00 95.81 96 PRO A O 1
ATOM 797 N N . LYS A 1 97 ? 0.940 9.234 4.505 1.00 95.38 97 LYS A N 1
ATOM 798 C CA . LYS A 1 97 ? 0.877 9.622 5.933 1.00 95.38 97 LYS A CA 1
ATOM 799 C C . LYS A 1 97 ? -0.044 10.809 6.255 1.00 95.38 97 LYS A C 1
ATOM 801 O O . LYS A 1 97 ? -0.487 10.948 7.397 1.00 95.38 97 LYS A O 1
ATOM 806 N N . LYS A 1 98 ? -0.406 11.649 5.284 1.00 93.19 98 LYS A N 1
ATOM 807 C CA . LYS A 1 98 ? -1.391 12.726 5.500 1.00 93.19 98 LYS A CA 1
ATOM 808 C C . LYS A 1 98 ? -2.804 12.213 5.818 1.00 93.19 98 LYS A C 1
ATOM 810 O O . LYS A 1 98 ? -3.603 12.944 6.397 1.00 93.19 98 LYS A O 1
ATOM 815 N N . PHE A 1 99 ? -3.136 10.969 5.460 1.00 94.06 99 PHE A N 1
ATOM 816 C CA . PHE A 1 99 ? -4.412 10.351 5.820 1.00 94.06 99 PHE A CA 1
ATOM 817 C C . PHE A 1 99 ? -4.284 9.565 7.127 1.00 94.06 99 PHE A C 1
ATOM 819 O O . PHE A 1 99 ? -3.325 8.824 7.346 1.00 94.06 99 PHE A O 1
ATOM 826 N N . SER A 1 100 ? -5.259 9.723 8.024 1.00 95.12 100 SER A N 1
ATOM 827 C CA . SER A 1 100 ? -5.266 9.016 9.306 1.00 95.12 100 SER A CA 1
ATOM 828 C C . SER A 1 100 ? -5.825 7.599 9.168 1.00 95.12 100 SER A C 1
ATOM 830 O O . SER A 1 100 ? -6.799 7.380 8.447 1.00 95.12 100 SER A O 1
ATOM 832 N N . PHE A 1 101 ? -5.275 6.651 9.933 1.00 96.56 101 PHE A N 1
ATOM 833 C CA . PHE A 1 101 ? -5.754 5.263 9.962 1.00 96.56 101 PHE A CA 1
ATOM 834 C C . PHE A 1 101 ? -7.263 5.162 10.215 1.00 96.56 101 PHE A C 1
AT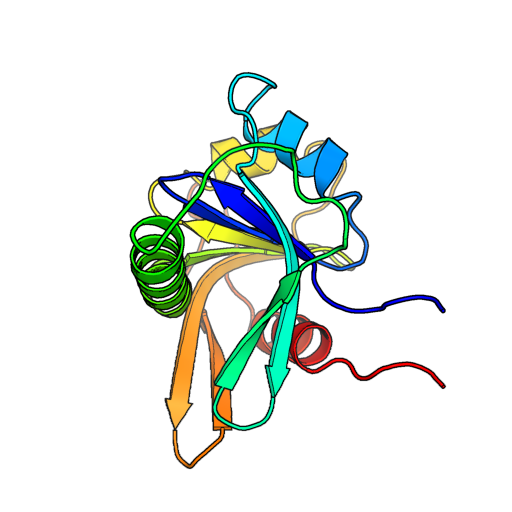OM 836 O O . PHE A 1 101 ? -7.962 4.476 9.481 1.00 96.56 101 PHE A O 1
ATOM 843 N N . ARG A 1 102 ? -7.785 5.907 11.202 1.00 95.06 102 ARG A N 1
ATOM 844 C CA . ARG A 1 102 ? -9.222 5.922 11.535 1.00 95.06 102 ARG A CA 1
ATOM 845 C C . ARG A 1 102 ? -10.085 6.344 10.344 1.00 95.06 102 ARG A C 1
ATOM 847 O O . ARG A 1 102 ? -11.149 5.779 10.130 1.00 95.06 102 ARG A O 1
ATOM 854 N N . ARG A 1 103 ? -9.637 7.341 9.571 1.00 93.81 103 ARG A N 1
ATOM 855 C CA . ARG A 1 103 ? -10.377 7.826 8.400 1.00 93.81 103 ARG A CA 1
ATOM 856 C C . ARG A 1 103 ? -10.443 6.763 7.308 1.00 93.81 103 ARG A C 1
ATOM 858 O O . ARG A 1 103 ? -11.502 6.617 6.710 1.00 93.81 103 ARG A O 1
ATOM 865 N N . VAL A 1 104 ? -9.335 6.078 7.038 1.00 94.88 104 VAL A N 1
ATOM 866 C CA . VAL A 1 104 ? -9.267 5.041 5.998 1.00 94.88 104 VAL A CA 1
ATOM 867 C C . VAL A 1 104 ? -10.056 3.802 6.428 1.00 94.88 104 VAL A C 1
ATOM 869 O O . VAL A 1 104 ? -10.918 3.348 5.681 1.00 94.88 104 VAL A O 1
ATOM 872 N N . ALA A 1 105 ? -9.856 3.334 7.665 1.00 94.81 105 ALA A N 1
ATOM 873 C CA . ALA A 1 105 ? -10.585 2.204 8.242 1.00 94.81 105 ALA A CA 1
ATOM 874 C C . ALA A 1 105 ? -12.107 2.390 8.152 1.00 94.81 105 ALA A C 1
ATOM 876 O O . ALA A 1 105 ? -12.791 1.560 7.569 1.00 94.81 105 ALA A O 1
ATOM 877 N N . ASN A 1 106 ? -12.626 3.534 8.607 1.00 93.31 106 ASN A N 1
ATOM 878 C CA . ASN A 1 106 ? -14.066 3.812 8.593 1.00 93.31 106 ASN A CA 1
ATOM 879 C C . ASN A 1 106 ? -14.675 3.958 7.189 1.00 93.31 106 ASN A C 1
ATOM 881 O O . ASN A 1 106 ? -15.893 4.030 7.072 1.00 93.31 106 ASN A O 1
ATOM 885 N N . ARG A 1 107 ? -13.863 4.116 6.139 1.00 93.06 107 ARG A N 1
ATOM 886 C CA . ARG A 1 107 ? -14.358 4.275 4.762 1.00 93.06 107 ARG A CA 1
ATOM 887 C C . ARG A 1 107 ? -14.311 2.975 3.969 1.00 93.06 107 ARG A C 1
ATOM 889 O O . ARG A 1 107 ? -15.080 2.832 3.030 1.00 93.06 107 ARG A O 1
ATOM 896 N N . ILE A 1 108 ? -13.376 2.087 4.298 1.00 92.62 108 ILE A N 1
ATOM 897 C CA . ILE A 1 108 ? -13.011 0.949 3.440 1.00 92.62 108 ILE A CA 1
ATOM 898 C C . ILE A 1 108 ? -13.146 -0.378 4.178 1.00 92.62 108 ILE A C 1
ATOM 900 O O . ILE A 1 108 ? -13.501 -1.381 3.572 1.00 92.62 108 ILE A O 1
ATOM 904 N N . PHE A 1 109 ? -12.888 -0.381 5.485 1.00 91.19 109 PHE A N 1
ATOM 905 C CA . PHE A 1 109 ? -12.805 -1.584 6.306 1.00 91.19 109 PHE A CA 1
ATOM 906 C C . PHE A 1 109 ? -13.940 -1.674 7.335 1.00 91.19 109 PHE A C 1
ATOM 908 O O . PHE A 1 109 ? -13.753 -2.268 8.390 1.00 91.19 109 PHE A O 1
ATOM 915 N N . THR A 1 110 ? -15.103 -1.074 7.060 1.00 87.25 110 THR A N 1
ATOM 916 C CA . THR A 1 110 ? -16.269 -1.117 7.965 1.00 87.25 110 THR A CA 1
ATOM 917 C C . THR A 1 110 ? -16.704 -2.541 8.281 1.00 87.25 110 THR A C 1
ATOM 919 O O . THR A 1 110 ? -17.024 -2.838 9.426 1.00 87.25 110 THR A O 1
ATOM 922 N N . ASP A 1 111 ? -16.626 -3.417 7.283 1.00 87.44 111 ASP A N 1
ATOM 923 C CA . ASP A 1 111 ? -17.117 -4.796 7.348 1.00 87.44 111 ASP A CA 1
ATOM 924 C C . ASP A 1 111 ? -15.971 -5.817 7.430 1.00 87.44 111 ASP A C 1
ATOM 926 O O . ASP A 1 111 ? -16.138 -6.995 7.122 1.00 87.44 111 ASP A O 1
ATOM 930 N N . TYR A 1 112 ? -14.773 -5.364 7.817 1.00 89.31 112 TYR A N 1
ATOM 931 C CA . TYR A 1 112 ? -13.560 -6.174 7.802 1.00 89.31 112 TYR A CA 1
ATOM 932 C C . TYR A 1 112 ? -12.872 -6.200 9.161 1.00 89.31 112 TYR A C 1
ATOM 934 O O . TYR A 1 112 ? -12.726 -5.185 9.841 1.00 89.31 112 TYR A O 1
ATOM 942 N N . ILE A 1 113 ? -12.332 -7.367 9.508 1.00 92.25 113 ILE A N 1
ATOM 943 C CA . ILE A 1 113 ? -11.431 -7.506 10.649 1.00 92.25 113 ILE A CA 1
ATOM 944 C C . ILE A 1 113 ? -10.034 -7.066 10.207 1.00 92.25 113 ILE A C 1
ATOM 946 O O . ILE A 1 113 ? -9.345 -7.773 9.467 1.00 92.25 113 ILE A O 1
ATOM 950 N N . ILE A 1 114 ? -9.618 -5.881 10.655 1.00 95.69 114 ILE A N 1
ATOM 951 C CA . ILE A 1 114 ? -8.260 -5.380 10.427 1.00 95.69 114 ILE A CA 1
ATOM 952 C C . ILE A 1 114 ? -7.288 -6.213 11.263 1.00 95.69 114 ILE A C 1
ATOM 954 O O . ILE A 1 114 ? -7.468 -6.367 12.469 1.00 95.69 114 ILE A O 1
ATOM 958 N N . GLN A 1 115 ? -6.250 -6.732 10.615 1.00 94.88 115 GLN A N 1
ATOM 959 C CA . GLN A 1 115 ? -5.268 -7.613 11.243 1.00 94.88 115 GLN A CA 1
ATOM 960 C C . GLN A 1 115 ? -3.912 -6.940 11.465 1.00 94.88 115 GLN A C 1
ATOM 962 O O . GLN A 1 115 ? -3.211 -7.284 12.415 1.00 94.88 115 GLN A O 1
ATOM 967 N N . GLY A 1 116 ? -3.554 -5.984 10.607 1.00 96.56 116 GLY A N 1
ATOM 968 C CA . GLY A 1 116 ? -2.302 -5.242 10.689 1.00 96.56 116 GLY A CA 1
ATOM 969 C C . GLY A 1 116 ? -2.493 -3.794 10.252 1.00 96.56 116 GLY A C 1
ATOM 970 O O . GLY A 1 116 ? -3.315 -3.485 9.384 1.00 96.56 116 GLY A O 1
ATOM 971 N N . ALA A 1 117 ? -1.764 -2.885 10.890 1.00 97.62 117 ALA A N 1
ATOM 972 C CA . ALA A 1 117 ? -1.734 -1.480 10.510 1.00 97.62 117 ALA A CA 1
ATOM 973 C C . ALA A 1 117 ? -0.460 -0.816 11.030 1.00 97.62 117 ALA A C 1
ATOM 975 O O . ALA A 1 117 ? -0.094 -0.970 12.198 1.00 97.62 117 ALA A O 1
ATOM 976 N N . GLY A 1 118 ? 0.175 -0.018 10.180 1.00 97.38 118 GLY A N 1
ATOM 977 C CA . GLY A 1 118 ? 1.427 0.643 10.515 1.00 97.38 118 GLY A CA 1
ATOM 978 C C . GLY A 1 118 ? 1.957 1.501 9.377 1.00 97.38 118 GLY A C 1
ATOM 979 O O . GLY A 1 118 ? 1.213 1.940 8.496 1.00 97.38 118 GLY A O 1
ATOM 980 N N . GLU A 1 119 ? 3.251 1.763 9.427 1.00 97.44 119 GLU A N 1
ATOM 981 C CA . GLU A 1 119 ? 4.002 2.424 8.368 1.00 97.44 119 GLU A CA 1
ATOM 982 C C . GLU A 1 119 ? 4.665 1.385 7.471 1.00 97.44 119 GLU A C 1
ATOM 984 O O . GLU A 1 119 ? 4.974 0.277 7.918 1.00 97.44 119 GLU A O 1
ATOM 989 N N . ILE A 1 120 ? 4.844 1.747 6.204 1.00 97.31 120 ILE A N 1
ATOM 990 C CA . ILE A 1 120 ? 5.502 0.907 5.210 1.00 97.31 120 ILE A CA 1
ATOM 991 C C . ILE A 1 120 ? 6.558 1.715 4.463 1.00 97.31 120 ILE A C 1
ATOM 993 O O . ILE A 1 120 ? 6.311 2.866 4.095 1.00 97.31 120 ILE A O 1
ATOM 997 N N . THR A 1 121 ? 7.717 1.101 4.246 1.00 95.88 121 THR A N 1
ATOM 998 C CA . THR A 1 121 ? 8.788 1.622 3.391 1.00 95.88 121 THR A CA 1
ATOM 999 C C . THR A 1 121 ? 9.240 0.561 2.394 1.00 95.88 121 THR A C 1
ATOM 1001 O O . THR A 1 121 ? 9.154 -0.639 2.666 1.00 95.88 121 THR A O 1
ATOM 1004 N N . LEU A 1 122 ? 9.704 1.010 1.227 1.00 93.75 122 LEU A N 1
ATOM 1005 C CA . LEU A 1 122 ? 10.243 0.159 0.166 1.00 93.75 122 LEU A CA 1
ATOM 1006 C C . LEU A 1 122 ? 11.719 0.513 -0.052 1.00 93.75 122 LEU A C 1
ATOM 1008 O O . LEU A 1 122 ? 12.064 1.423 -0.792 1.00 93.75 122 LEU A O 1
ATOM 1012 N N . GLU A 1 123 ? 12.625 -0.165 0.638 1.00 90.50 123 GLU A N 1
ATOM 1013 C CA . GLU A 1 123 ? 14.049 0.167 0.563 1.00 90.50 123 GLU A CA 1
ATOM 1014 C C . GLU A 1 123 ? 14.731 -0.551 -0.598 1.00 90.50 123 GLU A C 1
ATOM 1016 O O . GLU A 1 123 ? 14.732 -1.777 -0.654 1.00 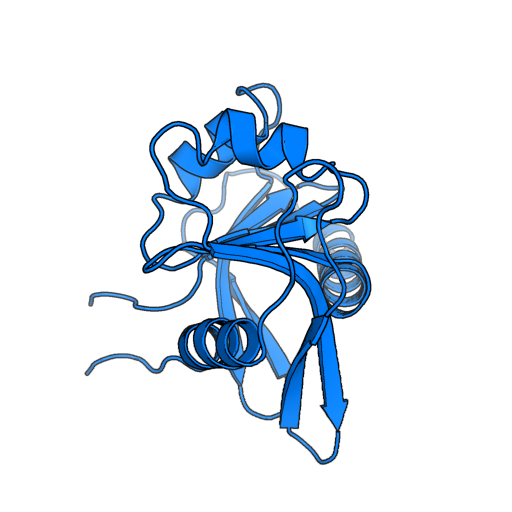90.50 123 GLU A O 1
ATOM 1021 N N . LYS A 1 124 ? 15.385 0.204 -1.479 1.00 86.56 124 LYS A N 1
ATOM 1022 C CA . LYS A 1 124 ? 16.256 -0.360 -2.511 1.00 86.56 124 LYS A CA 1
ATOM 1023 C C . LYS A 1 124 ? 17.618 -0.720 -1.909 1.00 86.56 124 LYS A C 1
ATOM 1025 O O . LYS A 1 124 ? 18.312 0.165 -1.408 1.00 86.56 124 LYS A O 1
ATOM 1030 N N . ARG A 1 125 ? 18.004 -1.997 -1.959 1.00 86.81 125 ARG A N 1
ATOM 1031 C CA . ARG A 1 125 ? 19.336 -2.495 -1.561 1.00 86.81 125 ARG A CA 1
ATOM 1032 C C . ARG A 1 125 ? 19.758 -3.611 -2.508 1.00 86.81 125 ARG A C 1
ATOM 1034 O O . AR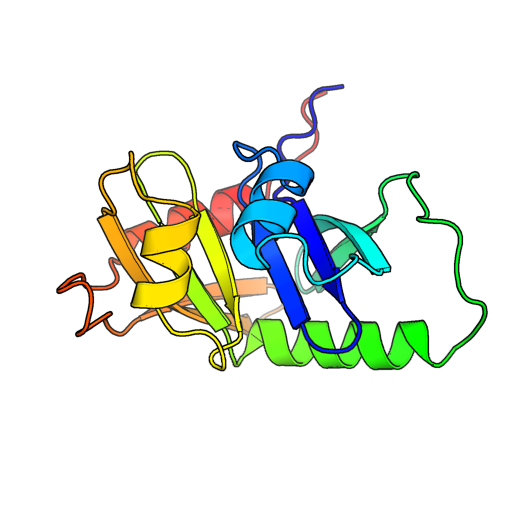G A 1 125 ? 18.926 -4.434 -2.849 1.00 86.81 125 ARG A O 1
ATOM 1041 N N . ASP A 1 126 ? 21.023 -3.632 -2.921 1.00 80.19 126 ASP A N 1
ATOM 1042 C CA . ASP A 1 126 ? 21.631 -4.756 -3.658 1.00 80.19 126 ASP A CA 1
ATOM 1043 C C . ASP A 1 126 ? 20.809 -5.267 -4.860 1.00 80.19 126 ASP A C 1
ATOM 1045 O O . ASP A 1 126 ? 20.659 -6.464 -5.067 1.00 80.19 126 ASP A O 1
ATOM 1049 N N . ASN A 1 127 ? 20.271 -4.344 -5.665 1.00 81.50 127 ASN A N 1
ATOM 1050 C CA . ASN A 1 127 ? 19.389 -4.627 -6.809 1.00 81.50 127 ASN A CA 1
ATOM 1051 C C . ASN A 1 127 ? 18.048 -5.313 -6.472 1.00 81.50 127 ASN A C 1
ATOM 1053 O O . ASN A 1 127 ? 17.383 -5.844 -7.359 1.00 81.50 127 ASN A O 1
ATOM 1057 N N . GLU A 1 128 ? 17.601 -5.223 -5.225 1.00 87.44 128 GLU A N 1
ATOM 1058 C CA . GLU A 1 128 ? 16.287 -5.682 -4.783 1.00 87.44 128 GLU A CA 1
ATOM 1059 C C . GLU A 1 128 ? 15.532 -4.574 -4.042 1.00 87.44 128 GLU A C 1
ATOM 1061 O O . GLU A 1 128 ? 16.110 -3.611 -3.518 1.00 87.44 128 GLU A O 1
ATOM 1066 N N . ILE A 1 129 ? 14.207 -4.711 -3.991 1.00 90.00 129 ILE A N 1
ATOM 1067 C CA . ILE A 1 129 ? 13.334 -3.848 -3.197 1.00 90.00 129 ILE A CA 1
ATOM 1068 C C . ILE A 1 129 ? 12.840 -4.613 -1.972 1.00 90.00 129 ILE A C 1
ATOM 1070 O O . ILE A 1 129 ? 12.117 -5.603 -2.058 1.00 90.00 129 ILE A O 1
ATOM 1074 N N . PHE A 1 130 ? 13.194 -4.102 -0.798 1.00 91.88 130 PHE A N 1
ATOM 1075 C CA . PHE A 1 130 ? 12.787 -4.643 0.488 1.00 91.88 130 PHE A CA 1
ATOM 1076 C C . PHE A 1 130 ? 11.556 -3.907 1.003 1.00 91.88 130 PHE A C 1
ATOM 1078 O O . PHE A 1 130 ? 11.627 -2.739 1.390 1.00 91.88 130 PHE A O 1
ATOM 1085 N N . VAL A 1 131 ? 10.431 -4.614 1.071 1.00 94.81 131 VAL A N 1
ATOM 1086 C CA . VAL A 1 131 ? 9.224 -4.124 1.738 1.00 94.81 131 VAL A CA 1
ATOM 1087 C C . VAL A 1 131 ? 9.392 -4.283 3.248 1.00 94.81 131 VAL A C 1
ATOM 1089 O O . VAL A 1 131 ? 9.636 -5.382 3.744 1.00 94.81 131 VAL A O 1
ATOM 1092 N N . LYS A 1 132 ? 9.244 -3.191 3.999 1.00 95.75 132 LYS A N 1
ATOM 1093 C CA . LYS A 1 132 ? 9.291 -3.198 5.465 1.00 95.75 132 LYS A CA 1
ATOM 1094 C C . LYS A 1 132 ? 8.027 -2.596 6.038 1.00 95.75 132 LYS A C 1
ATOM 1096 O O . LYS A 1 132 ? 7.669 -1.471 5.711 1.00 95.75 132 LYS A O 1
ATOM 1101 N N . CYS A 1 133 ? 7.396 -3.325 6.950 1.00 96.62 133 CYS A N 1
ATOM 1102 C CA . CYS A 1 133 ? 6.240 -2.869 7.710 1.00 96.62 133 CYS A CA 1
ATOM 1103 C C . CYS A 1 133 ? 6.622 -2.707 9.183 1.0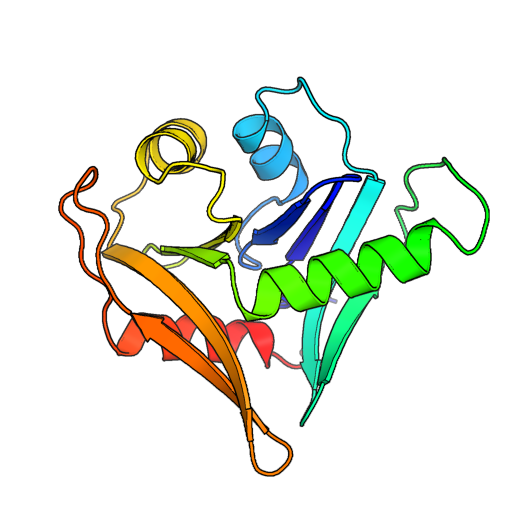0 96.62 133 CYS A C 1
ATOM 1105 O O . CYS A 1 133 ? 7.225 -3.607 9.766 1.00 96.62 133 CYS A O 1
ATOM 1107 N N . PHE A 1 134 ? 6.275 -1.575 9.794 1.00 96.44 134 PHE A N 1
ATOM 1108 C CA . PHE A 1 134 ? 6.646 -1.277 11.180 1.00 96.44 134 PHE A CA 1
ATOM 1109 C C . PHE A 1 134 ? 5.652 -0.336 11.874 1.00 96.44 134 PHE A C 1
ATOM 1111 O O . PHE A 1 134 ? 4.712 0.189 11.276 1.00 96.44 134 PHE A O 1
ATOM 1118 N N . GLY A 1 135 ? 5.857 -0.128 13.176 1.00 94.81 135 GLY A N 1
ATOM 1119 C CA . GLY A 1 135 ? 5.030 0.753 13.996 1.00 94.81 135 GLY A CA 1
ATOM 1120 C C . GLY A 1 135 ? 3.654 0.170 14.318 1.00 94.81 135 GLY A C 1
ATOM 112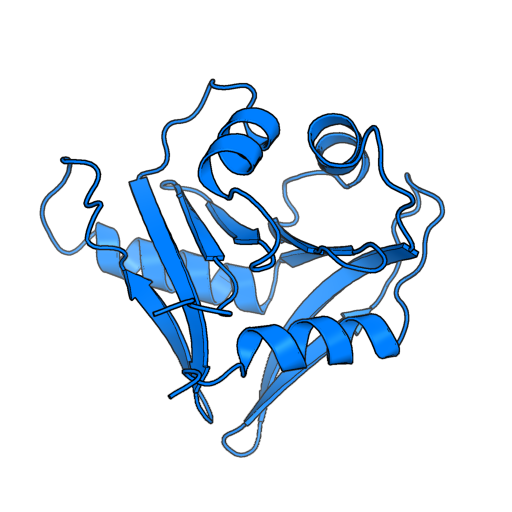1 O O . GLY A 1 135 ? 3.440 -1.044 14.310 1.00 94.81 135 GLY A O 1
ATOM 1122 N N . GLU A 1 136 ? 2.717 1.051 14.656 1.00 93.12 136 GLU A N 1
ATOM 1123 C CA . GLU A 1 136 ? 1.363 0.678 15.055 1.00 93.12 136 GLU A CA 1
ATOM 1124 C C . GLU A 1 136 ? 0.360 1.800 14.770 1.00 93.12 136 GLU A C 1
ATOM 1126 O O . GLU A 1 136 ? 0.685 2.992 14.763 1.00 93.12 136 GLU A O 1
ATOM 1131 N N . SER A 1 137 ? -0.905 1.425 14.616 1.00 94.38 137 SER A N 1
ATOM 1132 C CA . SER A 1 137 ? -2.020 2.358 14.638 1.00 94.38 137 SER A CA 1
ATOM 1133 C C . SER A 1 137 ? -2.602 2.462 16.046 1.00 94.38 137 SER A C 1
ATOM 1135 O O . SER A 1 137 ? -3.527 1.735 16.409 1.00 94.38 137 SER A O 1
ATOM 1137 N N . LYS A 1 138 ? -2.147 3.448 16.830 1.00 91.19 138 LYS A N 1
ATOM 1138 C CA . LYS A 1 138 ? -2.710 3.744 18.169 1.00 91.19 138 LYS A CA 1
ATOM 1139 C C . LYS A 1 138 ? -4.221 3.989 18.149 1.00 91.19 138 LYS A C 1
ATOM 1141 O O . LYS A 1 138 ? -4.922 3.667 19.101 1.00 91.19 138 LYS A O 1
ATOM 1146 N N . LYS A 1 139 ? -4.735 4.572 17.059 1.00 90.75 139 LYS A N 1
ATOM 1147 C CA . LYS A 1 139 ? -6.169 4.863 16.897 1.00 90.75 139 LYS A CA 1
ATOM 1148 C C . LYS A 1 139 ? -7.003 3.608 16.650 1.00 90.75 139 LYS A C 1
ATOM 1150 O O . LYS A 1 139 ? -8.161 3.604 17.047 1.00 90.75 139 LYS A O 1
ATOM 1155 N N . LEU A 1 140 ? -6.434 2.594 15.997 1.00 92.38 140 LEU A N 1
ATOM 1156 C CA . LEU A 1 140 ? -7.098 1.307 15.775 1.00 92.38 140 LEU A CA 1
ATOM 1157 C C . LEU A 1 140 ? -6.735 0.270 16.847 1.00 92.38 140 LEU A C 1
ATOM 1159 O O . LEU A 1 140 ? -7.403 -0.748 16.932 1.00 92.38 140 LEU A O 1
ATOM 1163 N N . LYS A 1 141 ? -5.717 0.543 17.678 1.00 93.88 141 LYS A N 1
ATOM 1164 C CA . LYS A 1 141 ? -5.115 -0.397 18.640 1.00 93.88 141 LYS A CA 1
ATOM 1165 C C . LYS A 1 141 ? -4.575 -1.667 17.964 1.00 93.88 141 LYS A C 1
ATOM 1167 O O . LYS A 1 141 ? -4.681 -2.758 18.509 1.00 93.88 141 LYS A O 1
ATOM 1172 N N . ILE A 1 142 ? -3.993 -1.508 16.774 1.00 94.88 142 ILE A N 1
ATOM 1173 C CA . ILE A 1 142 ? -3.459 -2.600 15.947 1.00 94.88 142 ILE A CA 1
ATOM 1174 C C . ILE A 1 142 ? -1.990 -2.317 15.656 1.00 94.88 142 ILE A C 1
ATOM 1176 O O . ILE A 1 142 ? -1.637 -1.179 15.341 1.00 94.88 142 ILE A O 1
ATOM 1180 N N . LYS A 1 143 ? -1.148 -3.345 15.766 1.00 95.31 143 LYS A N 1
ATOM 1181 C CA . LYS A 1 143 ? 0.292 -3.274 15.497 1.00 95.31 143 LYS A CA 1
ATOM 1182 C C . LYS A 1 143 ? 0.613 -3.801 14.102 1.00 95.31 143 LYS A C 1
ATOM 1184 O O . LYS A 1 143 ? -0.157 -4.577 13.540 1.00 95.31 143 LYS A O 1
ATOM 1189 N N . SER A 1 144 ? 1.761 -3.395 13.576 1.00 94.44 144 SER A N 1
ATOM 1190 C CA . SER A 1 144 ? 2.370 -4.077 12.436 1.00 94.44 144 SER A CA 1
ATOM 1191 C C . SER A 1 144 ? 2.845 -5.476 12.825 1.00 94.44 144 SER A C 1
ATOM 1193 O O . SER A 1 144 ? 3.269 -5.711 13.961 1.00 94.44 144 SER A O 1
ATOM 1195 N N . ARG A 1 145 ? 2.780 -6.406 11.874 1.00 93.75 145 ARG A N 1
ATOM 1196 C CA . ARG A 1 145 ? 3.290 -7.773 12.006 1.00 93.75 145 ARG A CA 1
ATOM 1197 C C . ARG A 1 145 ? 4.369 -8.002 10.956 1.00 93.75 145 ARG A C 1
ATOM 1199 O O . ARG A 1 145 ? 4.287 -7.470 9.854 1.00 93.75 145 ARG A O 1
ATOM 1206 N N . GLN A 1 146 ? 5.349 -8.848 11.264 1.00 88.44 146 GLN A N 1
ATOM 1207 C CA . GLN A 1 146 ? 6.402 -9.199 10.300 1.00 88.44 146 GLN A CA 1
ATOM 1208 C C . GLN A 1 146 ? 5.823 -9.798 9.009 1.00 88.44 146 GLN A C 1
ATOM 1210 O O . GLN A 1 146 ? 6.271 -9.458 7.919 1.00 88.44 146 GLN A O 1
ATOM 1215 N N . ILE A 1 147 ? 4.773 -10.617 9.132 1.00 92.88 147 ILE A N 1
ATOM 1216 C CA . ILE A 1 147 ? 4.099 -11.238 7.986 1.00 92.88 147 ILE A CA 1
ATOM 1217 C C . ILE A 1 147 ? 3.393 -10.229 7.070 1.00 92.88 147 ILE A C 1
ATOM 1219 O O . ILE A 1 147 ? 3.202 -10.520 5.897 1.00 92.88 147 ILE A O 1
ATOM 1223 N N . ASP A 1 148 ? 3.047 -9.032 7.561 1.00 95.19 148 ASP A N 1
ATOM 1224 C CA . ASP A 1 148 ? 2.371 -8.019 6.740 1.00 95.19 148 ASP A CA 1
ATOM 1225 C C . ASP A 1 148 ? 3.269 -7.571 5.576 1.00 95.19 148 ASP A C 1
ATOM 1227 O O . ASP A 1 148 ? 2.789 -7.384 4.461 1.00 95.19 148 ASP A O 1
ATOM 1231 N N . ALA A 1 149 ? 4.580 -7.455 5.821 1.00 94.88 149 ALA A N 1
ATOM 1232 C CA . ALA A 1 149 ? 5.552 -7.116 4.786 1.00 94.88 149 ALA A CA 1
ATOM 1233 C C . ALA A 1 149 ? 5.678 -8.218 3.726 1.00 94.88 149 ALA A C 1
ATOM 1235 O O . ALA A 1 149 ? 5.787 -7.895 2.548 1.00 94.88 149 ALA A O 1
ATOM 1236 N N . LEU A 1 150 ? 5.627 -9.490 4.140 1.00 93.25 150 LEU A N 1
ATOM 1237 C CA . LEU A 1 150 ? 5.681 -10.639 3.232 1.00 93.25 150 LEU A CA 1
ATOM 1238 C C . LEU A 1 150 ? 4.451 -10.671 2.322 1.00 93.25 150 LEU A C 1
ATOM 1240 O O . LEU A 1 150 ? 4.603 -10.689 1.111 1.00 93.25 150 LEU A O 1
ATOM 1244 N N . ILE A 1 151 ? 3.246 -10.544 2.889 1.00 93.31 151 ILE A N 1
ATOM 1245 C CA . ILE A 1 151 ? 1.996 -10.553 2.110 1.00 93.31 151 ILE A CA 1
ATOM 1246 C C . ILE A 1 151 ? 1.985 -9.427 1.067 1.00 93.31 151 ILE A C 1
ATOM 1248 O O . ILE A 1 151 ? 1.612 -9.642 -0.083 1.00 93.31 151 ILE A O 1
ATOM 1252 N N . ILE A 1 152 ? 2.387 -8.216 1.464 1.00 94.62 152 ILE A N 1
ATOM 1253 C CA . ILE A 1 152 ? 2.431 -7.072 0.546 1.00 94.62 152 ILE A CA 1
ATOM 1254 C C . ILE A 1 152 ? 3.503 -7.281 -0.530 1.00 94.62 152 ILE A C 1
ATOM 1256 O O . ILE A 1 152 ? 3.257 -6.958 -1.690 1.00 94.62 152 ILE A O 1
ATOM 1260 N N . LYS A 1 153 ? 4.680 -7.803 -0.160 1.00 93.56 153 LYS A N 1
ATOM 1261 C CA . LYS A 1 153 ? 5.766 -8.084 -1.104 1.00 93.56 153 LYS A CA 1
ATOM 1262 C C . LYS A 1 153 ? 5.331 -9.108 -2.152 1.00 93.56 153 LYS A C 1
ATOM 1264 O O . LYS A 1 153 ? 5.432 -8.800 -3.334 1.00 93.56 153 LYS A O 1
ATOM 1269 N N . ASP A 1 154 ? 4.772 -10.238 -1.721 1.00 91.25 154 ASP A N 1
ATOM 1270 C CA . ASP A 1 154 ? 4.310 -11.316 -2.602 1.00 91.25 154 ASP A CA 1
ATOM 1271 C C . ASP A 1 154 ? 3.331 -10.797 -3.664 1.00 91.25 154 ASP A C 1
ATOM 1273 O O . ASP A 1 154 ? 3.400 -11.169 -4.833 1.00 91.25 154 ASP A O 1
ATOM 1277 N N . GLU A 1 155 ? 2.431 -9.889 -3.281 1.00 91.81 155 GLU A N 1
ATOM 1278 C CA . GLU A 1 155 ? 1.455 -9.336 -4.218 1.00 91.81 155 GLU A CA 1
ATOM 1279 C C . GLU A 1 155 ? 2.038 -8.265 -5.155 1.00 91.81 155 GLU A C 1
ATOM 1281 O O . GLU A 1 155 ? 1.611 -8.142 -6.305 1.00 91.81 155 GLU A O 1
ATOM 1286 N N . LEU A 1 156 ? 3.023 -7.490 -4.689 1.00 91.94 156 LEU A N 1
ATOM 1287 C CA . LEU A 1 156 ? 3.743 -6.528 -5.527 1.00 91.94 156 LEU A CA 1
ATOM 1288 C C . LEU A 1 156 ? 4.715 -7.216 -6.496 1.00 91.94 156 LEU A C 1
ATOM 1290 O O . LEU A 1 156 ? 5.008 -6.648 -7.543 1.00 91.94 156 LEU A O 1
ATOM 1294 N N . GLU A 1 157 ? 5.206 -8.410 -6.178 1.00 91.06 157 GLU A N 1
ATOM 1295 C CA . GLU A 1 157 ? 6.104 -9.205 -7.029 1.00 91.06 157 GLU A CA 1
ATOM 1296 C C . GLU A 1 157 ? 5.366 -10.231 -7.899 1.00 91.06 157 GLU A C 1
ATOM 1298 O O . GLU A 1 157 ? 6.003 -10.976 -8.641 1.00 91.06 157 GLU A O 1
ATOM 1303 N N . ALA A 1 158 ? 4.031 -10.255 -7.850 1.00 86.06 158 ALA A N 1
ATOM 1304 C CA . ALA A 1 158 ? 3.229 -11.195 -8.618 1.00 86.06 158 ALA A CA 1
ATOM 1305 C C . ALA A 1 158 ? 3.578 -11.174 -10.120 1.00 86.06 158 ALA A C 1
ATOM 1307 O O . ALA A 1 158 ? 3.794 -10.122 -10.735 1.00 86.06 158 ALA A O 1
ATOM 1308 N N . GLU A 1 159 ? 3.589 -12.361 -10.724 1.00 79.00 159 GLU A N 1
ATOM 1309 C CA . GLU A 1 159 ? 3.833 -12.561 -12.152 1.00 79.00 159 GLU A CA 1
ATOM 1310 C C . GLU A 1 159 ? 2.522 -12.746 -12.930 1.00 79.00 159 GLU A C 1
ATOM 1312 O O . GLU A 1 159 ? 1.447 -12.951 -12.359 1.00 79.00 159 GLU A O 1
ATOM 1317 N N . PHE A 1 160 ? 2.592 -12.626 -14.259 1.00 65.50 160 PHE A N 1
ATOM 1318 C CA . PHE A 1 160 ? 1.451 -12.963 -15.105 1.00 65.50 160 PHE A CA 1
ATOM 1319 C C . PHE A 1 160 ? 1.188 -14.466 -15.004 1.00 65.50 160 PHE A C 1
ATOM 1321 O O . PHE A 1 160 ? 2.067 -15.268 -15.307 1.00 65.50 160 PHE A O 1
ATOM 1328 N N . ASN A 1 161 ? -0.033 -14.842 -14.630 1.00 57.25 161 ASN A N 1
ATOM 1329 C CA . ASN A 1 161 ? -0.474 -16.222 -14.778 1.00 57.25 161 ASN A CA 1
ATOM 1330 C C . ASN A 1 161 ? -0.724 -16.487 -16.271 1.00 57.25 161 ASN A C 1
ATOM 1332 O O . ASN A 1 161 ? -1.671 -15.932 -16.839 1.00 57.25 161 ASN A O 1
ATOM 1336 N N . SER A 1 162 ? 0.166 -17.277 -16.876 1.00 41.78 162 SER A N 1
ATOM 1337 C CA . SER A 1 162 ? 0.088 -17.808 -18.245 1.00 41.78 162 SER A CA 1
ATOM 1338 C C . SER A 1 162 ? -1.176 -18.624 -18.490 1.00 41.78 162 SER A C 1
ATOM 1340 O O . SER A 1 162 ? -1.527 -19.435 -17.602 1.00 41.78 162 SER A O 1
#